Protein AF-A0A1M7K238-F1 (afdb_monomer)

pLDDT: mean 77.77, std 21.77, range [37.62, 98.19]

Secondary structure (DSSP, 8-state):
---PPPPPPPPP--------SSPPPPP-PPPHHHHHHHHHHTT----HHHHHHHHHHHHHHHHHHHHHHHS--

Organism: NCBI:txid1302687

Nearest PDB structures (foldseek):
  7ktr-assembly1_F  TM=4.122E-01  e=2.194E+00  Homo sapiens
  7kts-assembly1_F  TM=4.122E-01  e=2.194E+00  Homo sapiens

Structure (mmCIF, N/CA/C/O backbone):
data_AF-A0A1M7K238-F1
#
_entry.id   AF-A0A1M7K238-F1
#
loop_
_atom_site.group_PDB
_atom_site.id
_atom_site.type_symbol
_atom_site.label_atom_id
_atom_site.label_alt_id
_atom_site.label_comp_id
_atom_site.label_asym_id
_atom_site.label_entity_id
_atom_site.label_seq_id
_atom_site.pdbx_PDB_ins_code
_atom_site.Cartn_x
_atom_site.Cartn_y
_atom_site.Cartn_z
_atom_site.occupancy
_atom_site.B_iso_or_equiv
_atom_site.auth_seq_id
_atom_site.auth_comp_id
_atom_site.auth_asym_id
_atom_site.auth_atom_id
_atom_site.pdbx_PDB_model_num
ATOM 1 N N . MET A 1 1 ? 17.223 19.224 48.828 1.00 41.72 1 MET A N 1
ATOM 2 C CA . MET A 1 1 ? 16.285 18.942 47.717 1.00 41.72 1 MET A CA 1
ATOM 3 C C . MET A 1 1 ? 17.070 18.936 46.409 1.00 41.72 1 MET A C 1
ATOM 5 O O . MET A 1 1 ? 17.479 19.998 45.958 1.00 41.72 1 MET A O 1
ATOM 9 N N . LYS A 1 2 ? 17.375 17.759 45.847 1.00 46.50 2 LYS A N 1
ATOM 10 C CA . LYS A 1 2 ? 18.025 17.635 44.531 1.00 46.50 2 LYS A CA 1
ATOM 11 C C . LYS A 1 2 ? 16.910 17.531 43.487 1.00 46.50 2 LYS A C 1
ATOM 13 O O . LYS A 1 2 ? 16.075 16.644 43.596 1.00 46.50 2 LYS A O 1
ATOM 18 N N . LYS A 1 3 ? 16.843 18.483 42.555 1.00 48.53 3 LYS A N 1
ATOM 19 C CA . LYS A 1 3 ? 15.845 18.501 41.477 1.00 48.53 3 LYS A CA 1
ATOM 20 C C . LYS A 1 3 ? 16.280 17.505 40.400 1.00 48.53 3 LYS A C 1
ATOM 22 O O . LYS A 1 3 ? 17.331 17.699 39.792 1.00 48.53 3 LYS A O 1
ATOM 27 N N . GLU A 1 4 ? 15.505 16.446 40.196 1.00 47.81 4 GLU A N 1
ATOM 28 C CA . GLU A 1 4 ? 15.688 15.525 39.074 1.00 47.81 4 GLU A CA 1
ATOM 29 C C . GLU A 1 4 ? 15.396 16.245 37.750 1.00 47.81 4 GLU A C 1
ATOM 31 O O . GLU A 1 4 ? 14.385 16.933 37.596 1.00 47.81 4 GLU A O 1
ATOM 36 N N . LYS A 1 5 ? 16.323 16.117 36.797 1.00 52.69 5 LYS A N 1
ATOM 37 C CA . LYS A 1 5 ? 16.150 16.551 35.406 1.00 52.69 5 LYS A CA 1
ATOM 38 C C . LYS A 1 5 ? 15.209 15.562 34.706 1.00 52.69 5 LYS A C 1
ATOM 40 O O . LYS A 1 5 ? 15.446 14.361 34.827 1.00 52.69 5 LYS A O 1
ATOM 45 N N . PRO A 1 6 ? 14.208 16.010 33.929 1.00 45.66 6 PRO A N 1
ATOM 46 C CA . PRO A 1 6 ? 13.375 15.084 33.178 1.00 45.66 6 PRO A CA 1
ATOM 47 C C . PRO A 1 6 ? 14.205 14.414 32.077 1.00 45.66 6 PRO A C 1
ATOM 49 O O . PRO A 1 6 ? 14.855 15.083 31.269 1.00 45.66 6 PRO A O 1
ATOM 52 N N . ALA A 1 7 ? 14.189 13.081 32.074 1.00 53.44 7 ALA A N 1
ATOM 53 C CA . ALA A 1 7 ? 14.801 12.252 31.049 1.00 53.44 7 ALA A CA 1
ATOM 54 C C . ALA A 1 7 ? 14.163 12.565 29.687 1.00 53.44 7 ALA A C 1
ATOM 56 O O . ALA A 1 7 ? 12.959 12.390 29.484 1.00 53.44 7 ALA A O 1
ATOM 57 N N . ALA A 1 8 ? 14.974 13.058 28.752 1.00 58.06 8 ALA A N 1
ATOM 58 C CA . ALA A 1 8 ? 14.550 13.269 27.379 1.00 58.06 8 ALA A CA 1
ATOM 59 C C . ALA A 1 8 ? 14.262 11.904 26.742 1.00 58.06 8 ALA A C 1
ATOM 61 O O . ALA A 1 8 ? 15.143 11.047 26.668 1.0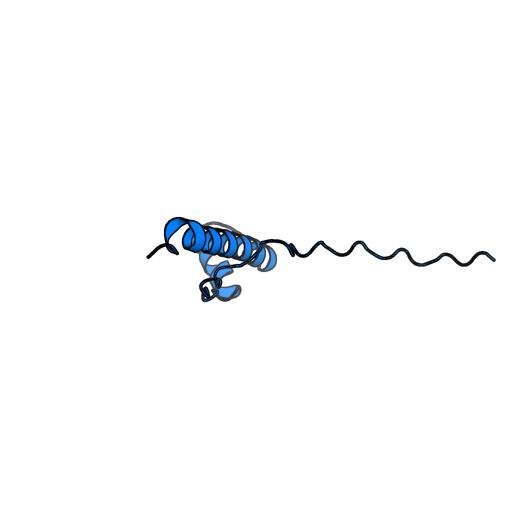0 58.06 8 ALA A O 1
ATOM 62 N N . LYS A 1 9 ? 13.016 11.699 26.303 1.00 53.03 9 LYS A N 1
ATOM 63 C CA . LYS A 1 9 ? 12.602 10.494 25.575 1.00 53.03 9 LYS A CA 1
A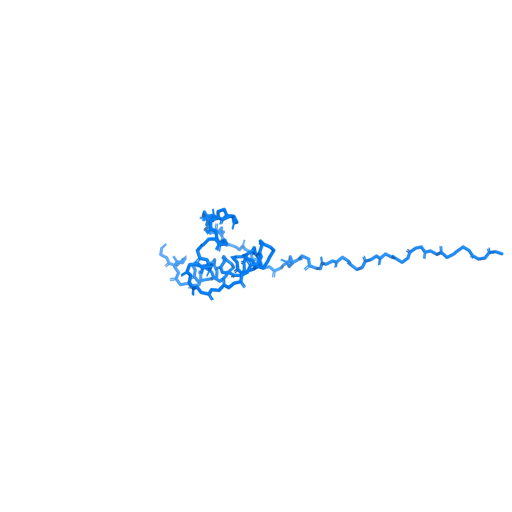TOM 64 C C . LYS A 1 9 ? 13.467 10.347 24.312 1.00 53.03 9 LYS A C 1
ATOM 66 O O . LYS A 1 9 ? 13.707 11.356 23.639 1.00 53.03 9 LYS A O 1
ATOM 71 N N . PRO A 1 10 ? 13.938 9.133 23.976 1.00 41.66 10 PRO A N 1
ATOM 72 C CA . PRO A 1 10 ? 14.771 8.925 22.803 1.00 41.66 10 PRO A CA 1
ATOM 73 C C . PRO A 1 10 ? 13.957 9.289 21.564 1.00 41.66 10 PRO A C 1
ATOM 75 O O . PRO A 1 10 ? 12.847 8.796 21.355 1.00 41.66 10 PRO A O 1
ATOM 78 N N . LYS A 1 11 ? 14.494 10.206 20.757 1.00 50.00 11 LYS A N 1
ATOM 79 C CA . LYS A 1 11 ? 13.915 10.546 19.460 1.00 50.00 11 LYS A CA 1
ATOM 80 C C . LYS A 1 11 ? 13.937 9.267 18.627 1.00 50.00 11 LYS A C 1
ATOM 82 O O . LYS A 1 11 ? 15.020 8.737 18.387 1.00 50.00 11 LYS A O 1
ATOM 87 N N . LYS A 1 12 ? 12.763 8.771 18.213 1.00 46.16 12 LYS A N 1
ATOM 88 C CA . LYS A 1 12 ? 12.671 7.745 17.168 1.00 46.16 12 LYS A CA 1
ATOM 89 C C . LYS A 1 12 ? 13.516 8.258 16.006 1.00 46.16 12 LYS A C 1
ATOM 91 O O . LYS A 1 12 ? 13.264 9.358 15.510 1.00 46.16 12 LYS A O 1
ATOM 96 N N . ALA A 1 13 ? 14.575 7.532 15.675 1.00 38.84 13 ALA A N 1
ATOM 97 C CA . ALA A 1 13 ? 15.449 7.874 14.573 1.00 38.84 13 ALA A CA 1
ATOM 98 C C . ALA A 1 13 ? 14.619 7.767 13.292 1.00 38.84 13 ALA A C 1
ATOM 100 O O . ALA A 1 13 ? 14.468 6.692 12.724 1.00 38.84 13 ALA A O 1
ATOM 101 N N . CYS A 1 14 ? 14.021 8.884 12.877 1.00 37.62 14 CYS A N 1
ATOM 102 C CA . CYS A 1 14 ? 13.565 9.040 11.510 1.00 37.62 14 CYS A CA 1
ATOM 103 C C . CYS A 1 14 ? 14.803 8.804 10.647 1.00 37.62 14 CYS A C 1
ATOM 105 O O . CYS A 1 14 ? 15.838 9.435 10.875 1.00 37.62 14 CYS A O 1
ATOM 107 N N . ILE A 1 15 ? 14.708 7.824 9.756 1.00 43.59 15 ILE A N 1
ATOM 108 C CA . ILE A 1 15 ? 15.775 7.303 8.908 1.00 43.59 15 ILE A CA 1
ATOM 109 C C . ILE A 1 15 ? 16.214 8.423 7.951 1.00 43.59 15 ILE A C 1
ATOM 111 O O . ILE A 1 15 ? 15.822 8.487 6.793 1.00 43.59 15 ILE A O 1
ATOM 115 N N . GLN A 1 16 ? 16.998 9.371 8.452 1.00 47.09 16 GLN A N 1
ATOM 116 C CA . GLN A 1 16 ? 17.599 10.442 7.673 1.00 47.09 16 GLN A CA 1
ATOM 117 C C . GLN A 1 16 ? 19.015 10.019 7.328 1.00 47.09 16 GLN A C 1
ATOM 119 O O . GLN A 1 16 ? 19.943 10.437 8.015 1.00 47.09 16 GLN 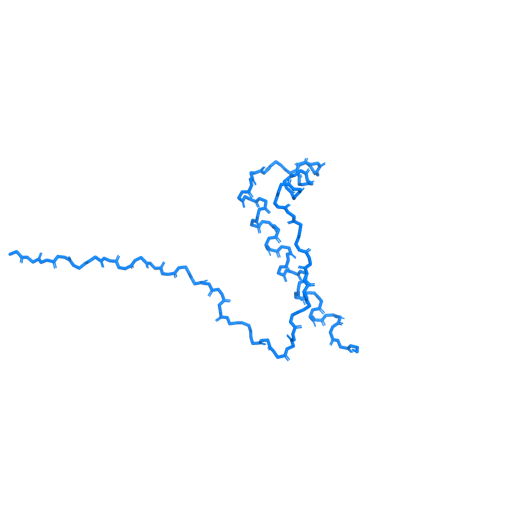A O 1
ATOM 124 N N . GLN A 1 17 ? 19.174 9.155 6.320 1.00 48.12 17 GLN A N 1
ATOM 125 C CA . GLN A 1 17 ? 20.429 8.994 5.570 1.00 48.12 17 GLN A CA 1
ATOM 126 C C . GLN A 1 17 ? 20.277 7.967 4.437 1.00 48.12 17 GLN A C 1
ATOM 128 O O . GLN A 1 17 ? 20.831 6.878 4.475 1.00 48.12 17 GLN A O 1
ATOM 133 N N . TYR A 1 18 ? 19.572 8.345 3.372 1.00 47.06 18 TYR A N 1
ATOM 134 C CA . TYR A 1 18 ? 19.908 7.852 2.038 1.00 47.06 18 TYR A CA 1
ATOM 135 C C . TYR A 1 18 ? 20.169 9.078 1.168 1.00 47.06 18 TYR A C 1
ATOM 137 O O . TYR A 1 18 ? 19.296 9.916 0.966 1.00 47.06 18 TYR A O 1
ATOM 145 N N . ASN A 1 19 ? 21.418 9.239 0.735 1.00 47.44 19 ASN A N 1
ATOM 146 C CA . ASN A 1 19 ? 21.850 10.338 -0.120 1.00 47.44 19 ASN A CA 1
ATOM 147 C C . ASN A 1 19 ? 21.153 10.231 -1.491 1.00 47.44 19 ASN A C 1
ATOM 149 O O . ASN A 1 19 ? 21.573 9.466 -2.360 1.00 47.44 19 ASN A O 1
ATOM 153 N N . TYR A 1 20 ? 20.076 10.996 -1.677 1.00 49.94 20 TYR A N 1
ATOM 154 C CA . TYR A 1 20 ? 19.322 11.122 -2.925 1.00 49.94 20 TYR A CA 1
ATOM 155 C C . TYR A 1 20 ? 20.026 12.081 -3.891 1.00 49.94 20 TYR A C 1
ATOM 157 O O . TYR A 1 20 ? 19.748 13.276 -3.912 1.00 49.94 20 TYR A O 1
ATOM 165 N N . ARG A 1 21 ? 20.946 11.564 -4.714 1.00 49.72 21 ARG A N 1
ATOM 166 C CA . ARG A 1 21 ? 21.422 12.285 -5.914 1.00 49.72 21 ARG A CA 1
ATOM 167 C C . ARG A 1 21 ? 20.531 12.089 -7.147 1.00 49.72 21 ARG A C 1
ATOM 169 O O . ARG A 1 21 ? 20.774 12.722 -8.164 1.00 49.72 21 ARG A O 1
ATOM 176 N N . HIS A 1 22 ? 19.467 11.298 -7.038 1.00 54.62 22 HIS A N 1
ATOM 177 C CA . HIS A 1 22 ? 18.430 11.165 -8.059 1.00 54.62 22 HIS A CA 1
ATOM 178 C C . HIS A 1 22 ? 17.084 11.470 -7.401 1.00 54.62 22 HIS A C 1
ATOM 180 O O . HIS A 1 22 ? 16.815 10.973 -6.304 1.00 54.62 22 HIS A O 1
ATOM 186 N N . GLN A 1 23 ? 16.291 12.350 -8.018 1.00 63.19 23 GLN A N 1
ATOM 187 C CA . GLN A 1 23 ? 14.960 12.704 -7.526 1.00 63.19 23 GLN A CA 1
ATOM 188 C C . GLN A 1 23 ? 14.141 11.417 -7.396 1.00 63.19 23 GLN A C 1
ATOM 190 O O . GLN A 1 23 ? 14.031 10.657 -8.355 1.00 63.19 23 GLN A O 1
ATOM 195 N N . LEU A 1 24 ? 13.615 11.150 -6.200 1.00 67.12 24 LEU A N 1
ATOM 196 C CA . LEU A 1 24 ? 12.699 10.035 -5.986 1.00 67.12 24 LEU A CA 1
ATOM 197 C C . LEU A 1 24 ? 11.519 10.168 -6.945 1.00 67.12 24 LEU A C 1
ATOM 199 O O . LEU A 1 24 ? 10.880 11.221 -6.987 1.00 67.12 24 LEU A 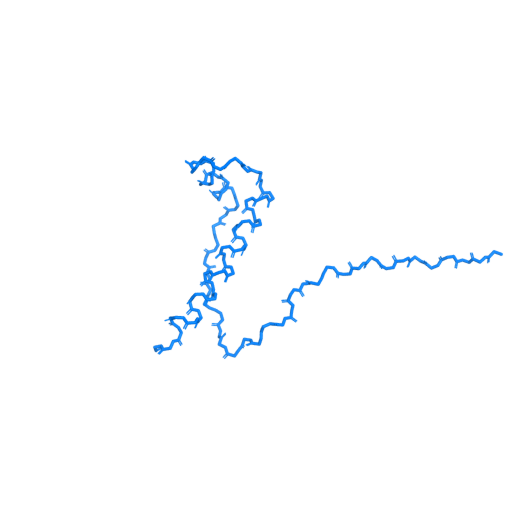O 1
ATOM 203 N N . VAL A 1 25 ? 11.218 9.102 -7.686 1.00 76.12 25 VAL A N 1
ATOM 204 C CA . VAL A 1 25 ? 10.017 9.063 -8.521 1.00 76.12 25 VAL A CA 1
ATOM 205 C C . VAL A 1 25 ? 8.802 9.185 -7.595 1.00 76.12 25 VAL A C 1
ATOM 207 O O . VAL A 1 25 ? 8.658 8.371 -6.677 1.00 76.12 25 VAL A O 1
ATOM 210 N N . PRO A 1 26 ? 7.940 10.200 -7.779 1.00 82.44 26 PRO A N 1
ATOM 211 C CA . PRO A 1 26 ? 6.781 10.381 -6.922 1.00 82.44 26 PRO A CA 1
ATOM 212 C C . PRO A 1 26 ? 5.805 9.218 -7.120 1.00 82.44 26 PRO A C 1
ATOM 214 O O . PRO A 1 26 ? 5.283 9.005 -8.212 1.00 82.44 26 PRO A O 1
ATOM 217 N N . ILE A 1 27 ? 5.539 8.476 -6.044 1.00 87.44 27 ILE A N 1
ATOM 218 C CA . ILE A 1 27 ? 4.547 7.398 -6.029 1.00 87.44 27 ILE A CA 1
ATOM 219 C C . ILE A 1 27 ? 3.238 7.946 -5.469 1.00 87.44 27 ILE A C 1
ATOM 221 O O . ILE A 1 27 ? 3.198 8.478 -4.356 1.00 87.44 27 ILE A 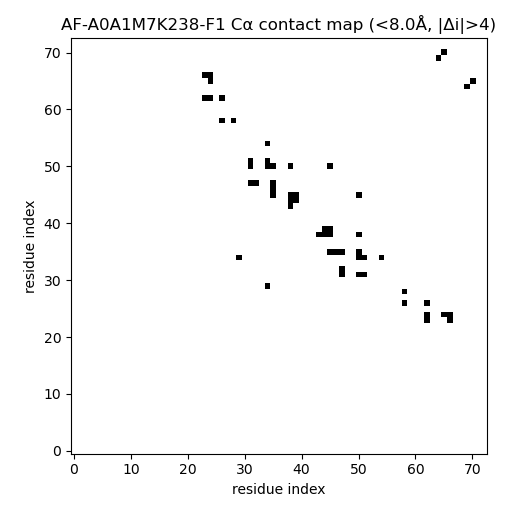O 1
ATOM 225 N N . LYS A 1 28 ? 2.149 7.791 -6.228 1.00 92.50 28 LYS A N 1
ATOM 226 C CA . LYS A 1 28 ? 0.803 8.085 -5.733 1.00 92.50 28 LYS A CA 1
ATOM 227 C C . LYS A 1 28 ? 0.436 7.053 -4.664 1.00 92.50 28 LYS A C 1
ATOM 229 O O . LYS A 1 28 ? 0.272 5.877 -4.976 1.00 92.50 28 LYS A O 1
ATOM 234 N N . LYS A 1 29 ? 0.304 7.503 -3.416 1.00 93.00 29 LYS A N 1
ATOM 235 C CA . LYS A 1 29 ? -0.119 6.647 -2.304 1.00 93.00 29 LYS A CA 1
ATOM 236 C C . LYS A 1 29 ? -1.615 6.327 -2.396 1.00 93.00 29 LYS A C 1
ATOM 238 O O . LYS A 1 29 ? -2.425 7.206 -2.690 1.00 93.00 29 LYS A O 1
ATOM 243 N N . ILE A 1 30 ? -1.951 5.077 -2.110 1.00 95.88 30 ILE A N 1
ATOM 244 C CA . ILE A 1 30 ? -3.304 4.582 -1.856 1.00 95.88 30 ILE A CA 1
ATOM 245 C C . ILE A 1 30 ? -3.760 5.098 -0.477 1.00 95.88 30 ILE A C 1
ATOM 247 O O . ILE A 1 30 ? -2.967 5.048 0.471 1.00 95.88 30 ILE A O 1
ATOM 251 N N . PRO A 1 31 ? -4.997 5.611 -0.338 1.00 96.69 31 PRO A N 1
ATOM 252 C CA . PRO A 1 31 ? -5.578 5.961 0.956 1.00 96.69 31 PRO A CA 1
ATOM 253 C C . PRO A 1 31 ? -5.615 4.767 1.916 1.00 96.69 31 PRO A C 1
ATOM 255 O O . PRO A 1 31 ? -5.940 3.654 1.515 1.00 96.69 31 PRO A O 1
ATOM 258 N N . VAL A 1 32 ? -5.366 5.001 3.208 1.00 95.50 32 VAL A N 1
ATOM 259 C CA . VAL A 1 32 ? -5.273 3.912 4.202 1.00 95.50 32 VAL A CA 1
ATOM 260 C C . VAL A 1 32 ? -6.539 3.049 4.271 1.00 95.50 32 VAL A C 1
ATOM 262 O O . VAL A 1 32 ? -6.444 1.832 4.357 1.00 95.50 32 VAL A O 1
ATOM 265 N N . LYS A 1 33 ? -7.729 3.651 4.135 1.00 96.44 33 LYS A N 1
ATOM 266 C CA . LYS A 1 33 ? -9.003 2.912 4.143 1.00 96.44 33 LYS A CA 1
ATOM 267 C C . LYS A 1 33 ? -9.108 1.917 2.990 1.00 96.44 33 LYS A C 1
ATOM 269 O O . LYS A 1 33 ? -9.516 0.782 3.197 1.00 96.44 33 LYS A O 1
ATOM 274 N N . GLU A 1 34 ? -8.681 2.334 1.802 1.00 97.56 34 GLU A N 1
ATOM 275 C CA . GLU A 1 34 ? -8.650 1.471 0.621 1.00 97.56 34 GLU A CA 1
ATOM 276 C C . GLU A 1 34 ? -7.603 0.361 0.795 1.00 97.56 34 GLU A C 1
ATOM 278 O O . GLU A 1 34 ? -7.874 -0.796 0.490 1.00 97.56 34 GLU A O 1
ATOM 283 N N . ALA A 1 35 ? -6.444 0.668 1.389 1.00 97.44 35 ALA A N 1
ATOM 284 C CA . ALA A 1 35 ? -5.431 -0.341 1.699 1.00 97.44 35 ALA A CA 1
ATOM 285 C C . ALA A 1 35 ? -5.935 -1.408 2.690 1.00 97.44 35 ALA A C 1
ATOM 287 O O . ALA A 1 35 ? -5.706 -2.597 2.473 1.00 97.44 35 ALA A O 1
ATOM 288 N N . VAL A 1 36 ? -6.662 -1.012 3.741 1.00 98.19 36 VAL A N 1
ATOM 289 C CA . VAL A 1 36 ? -7.288 -1.949 4.691 1.00 98.19 36 VAL A CA 1
ATOM 290 C C . VAL A 1 36 ? -8.284 -2.865 3.979 1.00 98.19 36 VAL A C 1
ATOM 292 O O . VAL A 1 36 ? -8.255 -4.079 4.179 1.00 98.19 36 VAL A O 1
ATOM 295 N N . GLU A 1 37 ? -9.150 -2.311 3.127 1.00 98.00 37 GLU A N 1
ATOM 296 C CA . GLU A 1 37 ? -10.124 -3.092 2.355 1.00 98.00 37 GLU A CA 1
ATOM 297 C C . GLU A 1 37 ? -9.440 -4.082 1.402 1.00 98.00 37 GLU A C 1
ATOM 299 O O . GLU A 1 37 ? -9.849 -5.243 1.320 1.00 98.00 37 GLU A O 1
ATOM 304 N N . MET A 1 38 ? -8.366 -3.659 0.731 1.00 97.69 38 MET A N 1
ATOM 305 C CA . MET A 1 38 ? -7.569 -4.517 -0.149 1.00 97.69 38 MET A CA 1
ATOM 306 C C . MET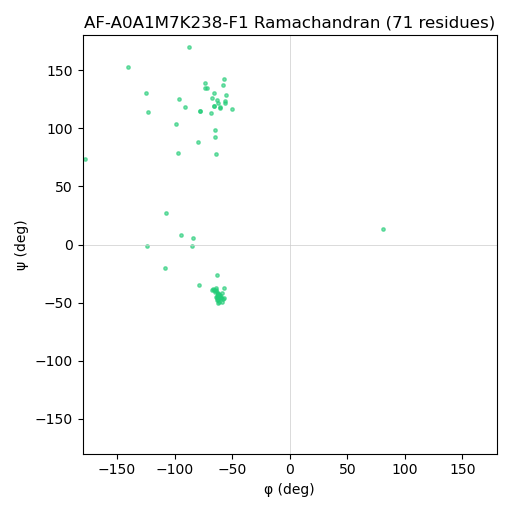 A 1 38 ? -6.909 -5.670 0.613 1.00 97.69 38 MET A C 1
ATOM 308 O O . MET A 1 38 ? -7.002 -6.820 0.183 1.00 97.69 38 MET A O 1
ATOM 312 N N . LEU A 1 39 ? -6.269 -5.381 1.751 1.00 96.88 39 LEU A N 1
ATOM 313 C CA . LEU A 1 39 ? -5.591 -6.388 2.572 1.00 96.88 39 LEU A CA 1
ATOM 314 C C . LEU A 1 39 ? -6.590 -7.411 3.125 1.00 96.88 39 LEU A C 1
ATOM 316 O O . LEU A 1 39 ? -6.380 -8.617 2.985 1.00 96.88 39 LEU A O 1
ATOM 320 N N . ARG A 1 40 ? -7.739 -6.953 3.632 1.00 97.12 40 ARG A N 1
ATOM 321 C CA . ARG A 1 40 ? -8.807 -7.846 4.109 1.00 97.12 40 ARG A CA 1
ATOM 322 C C . ARG A 1 40 ? -9.400 -8.696 2.994 1.00 97.12 40 ARG A C 1
ATOM 324 O O . ARG A 1 40 ? -9.635 -9.885 3.194 1.00 97.12 40 ARG A O 1
ATOM 331 N N . SER A 1 41 ? -9.586 -8.122 1.805 1.00 97.38 41 SER A N 1
ATOM 332 C CA . SER A 1 41 ? -10.047 -8.866 0.624 1.00 97.38 41 SER A CA 1
ATOM 333 C C . SER A 1 41 ? -9.050 -9.947 0.188 1.00 97.38 41 SER A C 1
ATOM 335 O O . SER A 1 41 ? -9.454 -10.960 -0.377 1.00 97.38 41 SER A O 1
ATOM 337 N N . ALA A 1 42 ? -7.761 -9.767 0.490 1.00 96.12 42 ALA A N 1
ATOM 338 C CA . ALA A 1 42 ? -6.710 -10.764 0.290 1.00 96.12 42 ALA A CA 1
ATOM 339 C C . ALA A 1 42 ? -6.594 -11.787 1.442 1.00 96.12 42 ALA A C 1
ATOM 341 O O . ALA A 1 42 ? -5.688 -12.618 1.432 1.00 96.12 42 ALA A O 1
ATOM 342 N N . GLY A 1 43 ? -7.497 -11.748 2.430 1.00 97.00 4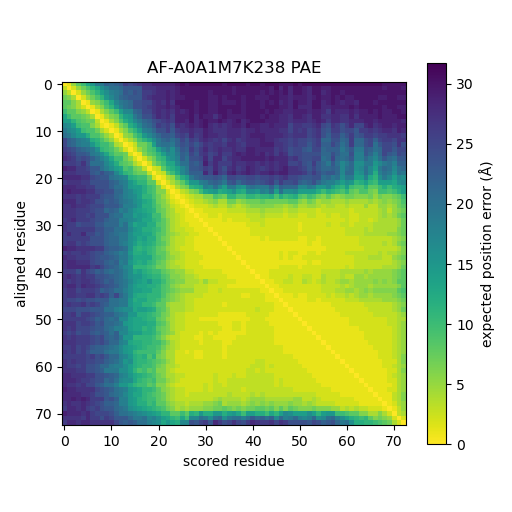3 GLY A N 1
ATOM 343 C CA . GLY A 1 43 ? -7.493 -12.648 3.588 1.00 97.00 43 GLY A CA 1
ATOM 344 C C . GLY A 1 43 ? -6.524 -12.242 4.702 1.00 97.00 43 GLY A C 1
ATOM 345 O O . GLY A 1 43 ? -6.249 -13.050 5.587 1.00 97.00 43 GLY A O 1
ATOM 346 N N . ILE A 1 44 ? -6.002 -11.014 4.665 1.00 96.38 44 ILE A N 1
ATOM 347 C CA . ILE A 1 44 ? -5.110 -10.461 5.685 1.00 96.38 44 ILE A CA 1
ATOM 348 C C . ILE A 1 44 ? -5.953 -9.580 6.611 1.00 96.38 44 ILE A C 1
ATOM 350 O O . ILE A 1 44 ? -6.344 -8.472 6.245 1.00 96.38 44 ILE A O 1
ATOM 354 N N . ASP A 1 45 ? -6.270 -10.090 7.800 1.00 96.69 45 ASP A N 1
ATOM 355 C CA . ASP A 1 45 ? -6.991 -9.313 8.809 1.00 96.69 45 ASP A CA 1
ATOM 356 C C . ASP A 1 45 ? -6.033 -8.344 9.506 1.00 96.69 45 ASP A C 1
ATOM 358 O O . ASP A 1 45 ? -5.084 -8.770 10.162 1.00 96.69 45 ASP A O 1
ATOM 362 N N . VAL A 1 46 ? -6.269 -7.048 9.306 1.00 96.88 46 VAL A N 1
ATOM 363 C CA . VAL A 1 46 ? -5.434 -5.951 9.810 1.00 96.88 46 VAL A CA 1
ATOM 364 C C . VAL A 1 46 ? -6.279 -4.779 10.291 1.00 96.88 46 VAL A C 1
ATOM 366 O O . VAL A 1 46 ? -7.397 -4.530 9.809 1.00 96.88 46 VAL A O 1
ATOM 369 N N . GLN A 1 47 ? -5.716 -4.027 11.230 1.00 97.31 47 GLN A N 1
ATOM 370 C CA . GLN A 1 47 ? -6.182 -2.701 11.629 1.00 97.31 47 GLN A CA 1
ATOM 371 C C . GLN A 1 47 ? -5.559 -1.596 10.760 1.00 97.31 47 GLN A C 1
ATOM 373 O O . GLN A 1 47 ? -4.654 -1.844 9.967 1.00 97.31 47 GLN A O 1
ATOM 378 N N . GLU A 1 48 ? -6.055 -0.360 10.893 1.00 97.00 48 GLU A N 1
ATOM 379 C CA . GLU A 1 48 ? -5.562 0.780 10.099 1.00 97.00 48 GLU A CA 1
ATOM 380 C C . GLU A 1 48 ? -4.059 1.034 10.301 1.00 97.00 48 GLU A C 1
ATOM 382 O O . GLU A 1 48 ? -3.358 1.258 9.319 1.00 97.00 48 GLU A O 1
ATOM 387 N N . GLU A 1 49 ? -3.561 0.944 11.540 1.00 97.25 49 GLU A N 1
ATOM 388 C CA . GLU A 1 49 ? -2.138 1.151 11.864 1.00 97.25 49 GLU A CA 1
ATOM 389 C C . GLU A 1 49 ? -1.250 0.086 11.198 1.00 97.25 49 GLU A C 1
ATOM 391 O O . GLU A 1 49 ? -0.266 0.415 10.542 1.00 97.25 49 GLU A O 1
ATOM 396 N N . GLU A 1 50 ? -1.652 -1.185 11.259 1.00 97.69 50 GLU A N 1
ATOM 397 C CA . GLU A 1 50 ? -0.931 -2.290 10.612 1.00 97.69 50 GLU A CA 1
ATOM 398 C C . GLU A 1 50 ? -0.937 -2.151 9.083 1.00 97.69 50 GLU A 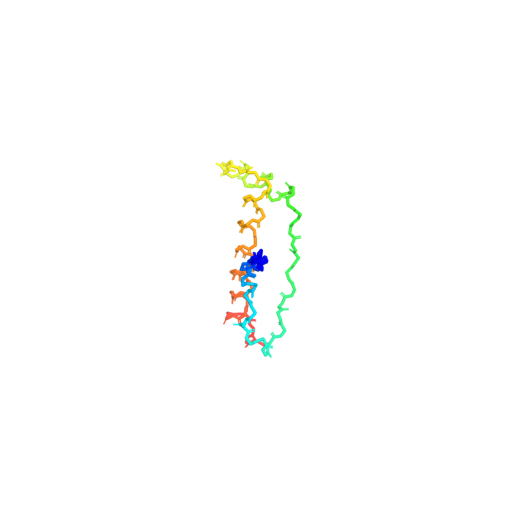C 1
ATOM 400 O O . GLU A 1 50 ? 0.080 -2.370 8.424 1.00 97.69 50 GLU A O 1
ATOM 405 N N . ALA A 1 51 ? -2.069 -1.749 8.499 1.00 97.56 51 ALA A N 1
ATOM 406 C CA . ALA A 1 51 ? -2.162 -1.485 7.068 1.00 97.56 51 ALA A CA 1
ATOM 407 C C . ALA A 1 51 ? -1.266 -0.311 6.643 1.00 97.56 51 ALA A C 1
ATOM 409 O O . ALA A 1 51 ? -0.642 -0.373 5.583 1.00 97.56 51 ALA A O 1
ATOM 410 N N . GLU A 1 52 ? -1.173 0.744 7.455 1.00 97.00 52 GLU A N 1
ATOM 411 C CA . GLU A 1 52 ? -0.282 1.876 7.195 1.00 97.00 52 GLU A CA 1
ATOM 412 C C . GLU A 1 52 ? 1.191 1.446 7.202 1.00 97.00 52 GLU A C 1
ATOM 414 O O . GLU A 1 52 ? 1.909 1.759 6.249 1.00 97.00 52 GLU A O 1
ATOM 419 N N . GLU A 1 53 ? 1.620 0.661 8.195 1.00 96.81 53 GLU A N 1
ATOM 420 C CA . GLU A 1 53 ? 2.990 0.136 8.281 1.00 96.81 53 GLU A CA 1
ATOM 421 C C . GLU A 1 53 ? 3.341 -0.773 7.093 1.00 96.81 53 GLU A C 1
ATOM 423 O O . GLU A 1 53 ? 4.401 -0.624 6.471 1.00 96.81 53 GLU A O 1
ATOM 428 N N . ILE A 1 54 ? 2.433 -1.685 6.725 1.00 96.25 54 ILE A N 1
ATOM 429 C CA . ILE A 1 54 ? 2.604 -2.566 5.562 1.00 96.25 54 ILE A CA 1
ATOM 430 C C . ILE A 1 54 ? 2.764 -1.731 4.291 1.00 96.25 54 ILE A C 1
ATOM 432 O O . ILE A 1 54 ? 3.699 -1.942 3.513 1.00 96.25 54 ILE A O 1
ATOM 436 N N . MET A 1 55 ? 1.874 -0.763 4.071 1.00 96.12 55 MET A N 1
ATOM 437 C CA . MET A 1 55 ? 1.920 0.067 2.872 1.00 96.12 55 MET A CA 1
ATOM 438 C C . MET A 1 55 ? 3.164 0.954 2.840 1.00 96.12 55 MET A C 1
ATOM 440 O O . MET A 1 55 ? 3.764 1.102 1.776 1.00 96.12 55 MET A O 1
ATOM 444 N N . GLU A 1 56 ? 3.600 1.511 3.973 1.00 95.31 56 GLU A N 1
ATOM 445 C CA . GLU A 1 56 ? 4.844 2.279 4.062 1.00 95.31 56 GLU A CA 1
ATOM 446 C C . GLU A 1 56 ? 6.051 1.443 3.625 1.00 95.31 56 GLU A C 1
ATOM 448 O O . GLU A 1 56 ? 6.826 1.881 2.768 1.00 95.31 56 GLU A O 1
ATOM 453 N N . PHE A 1 57 ? 6.162 0.210 4.125 1.00 95.94 57 PHE A N 1
ATOM 454 C CA . PHE A 1 57 ? 7.207 -0.719 3.707 1.00 95.94 57 PHE A CA 1
ATOM 455 C C . PHE A 1 57 ? 7.152 -1.019 2.200 1.00 95.94 57 PHE A C 1
ATOM 457 O O . PHE A 1 57 ? 8.176 -0.951 1.512 1.00 95.94 57 PHE A O 1
ATOM 464 N N . LEU A 1 58 ? 5.962 -1.281 1.652 1.00 95.62 58 LEU A N 1
ATOM 465 C CA . LEU A 1 58 ? 5.781 -1.548 0.222 1.00 95.62 58 LEU A CA 1
ATOM 466 C C . LEU A 1 58 ? 6.145 -0.341 -0.652 1.00 95.62 58 LEU A C 1
ATOM 468 O O . LEU A 1 58 ? 6.754 -0.509 -1.713 1.00 95.62 58 LEU A O 1
ATOM 472 N N . TYR A 1 59 ? 5.837 0.884 -0.218 1.00 94.56 59 TYR A N 1
ATOM 473 C CA . TYR A 1 59 ? 6.253 2.089 -0.936 1.00 94.56 59 TYR A CA 1
ATOM 474 C C . TYR A 1 59 ? 7.770 2.262 -0.929 1.00 94.56 59 TYR A C 1
ATOM 476 O O . TYR A 1 59 ? 8.329 2.648 -1.956 1.00 94.56 59 TYR A O 1
ATOM 484 N N . ILE A 1 60 ? 8.440 1.961 0.188 1.00 92.62 60 ILE A N 1
ATOM 485 C CA . ILE A 1 60 ? 9.906 1.996 0.272 1.00 92.62 60 ILE A CA 1
ATOM 486 C C . ILE A 1 60 ? 10.509 0.995 -0.713 1.00 92.62 60 ILE A C 1
ATOM 488 O O . ILE A 1 60 ? 11.361 1.375 -1.518 1.00 92.62 60 ILE A O 1
ATOM 492 N N . LEU A 1 61 ? 10.036 -0.255 -0.704 1.00 94.69 61 LEU A N 1
ATOM 493 C CA . LEU A 1 61 ? 10.496 -1.273 -1.649 1.00 94.69 61 LEU A CA 1
ATOM 494 C C . LEU A 1 61 ? 10.285 -0.829 -3.094 1.00 94.69 61 LEU A C 1
ATOM 496 O O . LEU A 1 61 ? 11.213 -0.895 -3.893 1.00 94.69 61 LEU A O 1
ATOM 500 N N . THR A 1 62 ? 9.105 -0.300 -3.411 1.00 92.88 62 THR A N 1
ATOM 501 C CA . THR A 1 62 ? 8.786 0.175 -4.761 1.00 92.88 62 THR A CA 1
ATOM 502 C C . THR A 1 62 ? 9.726 1.304 -5.195 1.00 92.88 62 THR A C 1
ATOM 504 O O . THR A 1 62 ? 10.231 1.281 -6.315 1.00 92.88 62 THR A O 1
ATOM 507 N N . GLN A 1 63 ? 10.021 2.269 -4.316 1.00 89.56 63 GLN A N 1
ATOM 508 C CA . GLN A 1 63 ? 10.971 3.347 -4.619 1.00 89.56 63 GLN A CA 1
ATOM 509 C C . GLN A 1 63 ? 12.379 2.811 -4.876 1.00 89.56 63 GLN A C 1
ATOM 511 O O . GLN A 1 63 ? 13.025 3.247 -5.828 1.00 89.56 63 GLN A O 1
ATOM 516 N N . ILE A 1 64 ? 12.846 1.860 -4.063 1.00 89.56 64 ILE A N 1
ATOM 517 C CA . ILE A 1 64 ? 14.147 1.209 -4.257 1.00 89.56 64 ILE A CA 1
ATOM 518 C C . ILE A 1 64 ? 14.160 0.473 -5.597 1.00 89.56 64 ILE A C 1
ATOM 520 O O . ILE A 1 64 ? 15.078 0.666 -6.385 1.00 89.56 64 ILE A O 1
ATOM 524 N N . THR A 1 65 ? 13.125 -0.308 -5.905 1.00 91.19 65 THR A N 1
ATOM 525 C CA . THR A 1 65 ? 13.030 -1.037 -7.172 1.00 91.19 65 THR A CA 1
ATOM 526 C C . THR A 1 65 ? 13.057 -0.091 -8.374 1.00 91.19 65 THR A C 1
ATOM 528 O O . THR A 1 65 ? 13.818 -0.317 -9.311 1.00 91.19 65 THR A O 1
ATOM 531 N N . ILE A 1 66 ? 12.288 1.003 -8.349 1.00 88.12 66 ILE A N 1
ATOM 532 C CA . ILE A 1 66 ? 12.301 2.011 -9.422 1.00 88.12 66 ILE A CA 1
ATOM 533 C C . ILE A 1 66 ? 13.687 2.652 -9.552 1.00 88.12 66 ILE A C 1
ATOM 535 O O . ILE A 1 66 ? 14.205 2.820 -10.659 1.00 88.12 66 ILE A O 1
ATOM 539 N N . LYS A 1 67 ? 14.308 2.992 -8.423 1.00 84.06 67 LYS A N 1
ATOM 540 C CA . LYS A 1 67 ? 15.631 3.608 -8.403 1.00 84.06 67 LYS A CA 1
ATOM 541 C C . LYS A 1 67 ? 16.700 2.693 -9.002 1.00 84.06 67 LYS A C 1
ATOM 543 O O . LYS A 1 67 ? 17.464 3.131 -9.853 1.00 84.06 67 LYS A O 1
ATOM 548 N N . GLU A 1 68 ? 16.763 1.445 -8.556 1.00 86.31 68 GLU A N 1
ATOM 549 C CA . GLU A 1 68 ? 17.851 0.534 -8.916 1.00 86.31 68 GLU A CA 1
ATOM 550 C C . GLU A 1 68 ? 17.676 -0.056 -10.321 1.00 86.31 68 GLU A C 1
ATOM 552 O O . GLU A 1 68 ? 18.658 -0.238 -11.035 1.00 86.31 68 GLU A O 1
ATOM 557 N N . PHE A 1 69 ? 16.437 -0.314 -10.753 1.00 88.06 69 PHE A N 1
ATOM 558 C CA . PHE A 1 69 ? 16.184 -1.035 -12.007 1.00 88.06 69 PHE A CA 1
ATOM 559 C C . PHE A 1 69 ? 15.635 -0.167 -13.144 1.00 88.06 69 PHE A C 1
ATOM 561 O O . PHE A 1 69 ? 15.757 -0.558 -14.301 1.00 88.06 69 PHE A O 1
ATOM 568 N N . PHE A 1 70 ? 15.053 1.001 -12.853 1.00 82.19 70 PHE A N 1
ATOM 569 C CA . PHE A 1 70 ? 14.331 1.802 -13.853 1.00 82.19 70 PHE A CA 1
ATOM 570 C C . PHE A 1 70 ? 14.844 3.243 -14.011 1.00 82.19 70 PHE A C 1
ATOM 572 O O . PHE A 1 70 ? 14.337 3.967 -14.861 1.00 82.19 70 PHE A O 1
ATOM 579 N N . SER A 1 71 ? 15.852 3.677 -13.243 1.00 69.50 71 SER A N 1
ATOM 580 C CA . SER A 1 71 ? 16.368 5.063 -13.292 1.00 69.50 71 SER A CA 1
ATOM 581 C C . SER A 1 71 ? 17.572 5.281 -14.225 1.00 69.50 71 SER A C 1
ATOM 583 O O . SER A 1 71 ? 18.152 6.363 -14.211 1.00 69.50 71 SER A O 1
ATOM 585 N N . TYR A 1 72 ? 17.960 4.2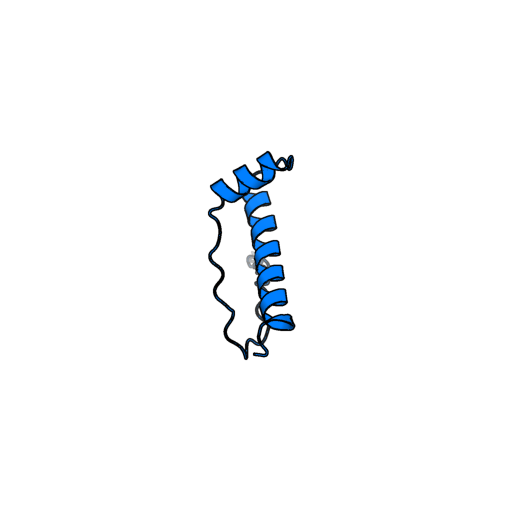80 -15.027 1.00 61.16 72 TYR A N 1
ATOM 586 C CA . TYR A 1 72 ? 19.118 4.325 -15.942 1.00 61.16 72 TYR A CA 1
ATOM 587 C C . TYR A 1 72 ? 18.756 4.427 -17.442 1.00 61.16 72 TYR A C 1
ATOM 589 O O . TYR A 1 72 ? 19.549 4.004 -18.283 1.00 61.16 72 TYR A O 1
ATOM 597 N N . HIS A 1 73 ? 17.597 4.991 -17.797 1.00 53.78 73 HIS A N 1
ATOM 598 C CA . HIS A 1 73 ? 17.220 5.257 -19.195 1.00 53.78 73 HIS A CA 1
ATOM 599 C C . HIS A 1 73 ? 17.231 6.746 -19.539 1.00 53.78 73 HIS A C 1
ATOM 601 O O . HIS A 1 73 ? 16.713 7.541 -18.724 1.00 53.78 73 HIS A O 1
#

Solvent-accessible surface area (backbone atoms only — not comparable to full-atom values): 4953 Å² total; per-residue (Å²): 137,85,82,81,77,83,79,78,75,82,74,79,78,72,89,84,81,74,91,72,88,58,85,76,78,86,75,88,77,78,55,61,70,59,47,35,52,52,38,40,72,72,73,43,87,67,52,69,69,56,36,44,54,54,50,52,53,52,52,52,52,50,50,50,50,44,56,77,74,64,64,87,122

Foldseek 3Di:
DDDDDDDDDDDPPPPPDDPPPDPQDDDDDDDLVVQCVVCVVVVHHDDSVVSVVVSVVVVVVVSVCCVPPPPPD

Sequence (73 aa):
MKKEKPAAKPKKACIQQYNYRHQLVPIKKIPVKEAVEMLRSAGIDVQEEEAEEIMEFLYILTQITIKEFFSYH

Mean predicted aligned error: 12.72 Å

Radius of gyration: 18.83 Å; Cα contacts (8 Å, |Δi|>4): 29; chains: 1; bounding box: 32×32×67 Å